Protein AF-A0A7S3MR88-F1 (afdb_monomer)

Secondary structure (DSSP, 8-state):
-HHHHHHHH-S------SS-TBSPPPSSHHHHHHHHTTTS----------SS-SPPPEEEEEEEE--TTTT-PPPEEEEEEEE--SS-HHHHHHHHHHTT-TTTEEEEE----TTS-S-S---STT-STTSB--SS----------

Organism: NCBI:txid182087

pLDDT: mean 85.36, std 13.25, range [40.84, 98.0]

Foldseek 3Di:
DVVVVCVVVVDDDDDDQLADFLAQGDQFLVRNCVRPVPPDDDDTDGPGGHPFSWDDWDWDKDFDDDDCPPPVDDTAIEIEGPDDTDQDPVNVVVVCVVVVCPVRYDYDYDDDDPPDDPDDDDPDQPNDPRRHDDPDDDDDDDDDDD

Nearest PDB structures (foldseek):
  8axn-assembly1_a  TM=2.646E-01  e=1.209E-01  Shigella flexneri
  6m6u-assembly1_A  TM=3.976E-01  e=5.308E+00  Shewanella oneidensis MR-1
  9bfe-assembly1_B  TM=2.539E-01  e=2.096E+00  Brevibacillus parabrevis

Structure (mmCIF, N/CA/C/O backbone):
data_AF-A0A7S3MR88-F1
#
_entry.id   AF-A0A7S3MR88-F1
#
loop_
_atom_site.group_PDB
_atom_site.id
_atom_site.type_symbol
_atom_site.label_atom_id
_atom_site.label_alt_id
_atom_site.label_comp_id
_atom_site.label_asym_id
_atom_site.label_entity_id
_atom_site.label_seq_id
_atom_site.pdbx_PDB_ins_code
_atom_site.Cartn_x
_atom_site.Cartn_y
_atom_site.Cartn_z
_atom_site.occupancy
_atom_site.B_iso_or_equiv
_atom_site.auth_seq_id
_atom_site.auth_comp_id
_atom_site.auth_asym_id
_atom_site.auth_atom_id
_atom_site.pdbx_PDB_model_num
ATOM 1 N N . MET A 1 1 ? -7.498 -0.422 -16.058 1.00 90.56 1 MET A N 1
ATOM 2 C CA . MET A 1 1 ? -6.335 -1.309 -16.282 1.00 90.56 1 MET A CA 1
ATOM 3 C C . MET A 1 1 ? -6.103 -2.305 -15.148 1.00 90.56 1 MET A C 1
ATOM 5 O O . MET A 1 1 ? -6.379 -3.473 -15.360 1.00 90.56 1 MET A O 1
ATOM 9 N N . ALA A 1 2 ? -5.628 -1.910 -13.956 1.00 93.12 2 ALA A N 1
ATOM 10 C CA . ALA A 1 2 ? -5.295 -2.885 -12.897 1.00 93.12 2 ALA A CA 1
ATOM 11 C C . ALA A 1 2 ? -6.489 -3.771 -12.476 1.00 93.12 2 ALA A C 1
ATOM 13 O O . ALA A 1 2 ? -6.349 -4.982 -12.337 1.00 93.12 2 ALA A O 1
ATOM 14 N N . LEU A 1 3 ? -7.684 -3.182 -12.344 1.00 95.38 3 LEU A N 1
ATOM 15 C CA . LEU A 1 3 ? -8.912 -3.936 -12.062 1.00 95.38 3 LEU A CA 1
ATOM 16 C C . LEU A 1 3 ? -9.284 -4.899 -13.196 1.00 95.38 3 LEU A C 1
ATOM 18 O O . LEU A 1 3 ? -9.741 -6.004 -12.923 1.00 95.38 3 LEU A O 1
ATOM 22 N N . ASP A 1 4 ? -9.077 -4.500 -14.450 1.00 95.88 4 ASP A N 1
ATOM 23 C CA . ASP A 1 4 ? -9.396 -5.330 -15.616 1.00 95.88 4 ASP A CA 1
ATOM 24 C C . ASP A 1 4 ? -8.458 -6.535 -15.696 1.00 95.88 4 ASP A C 1
ATOM 26 O O . ASP A 1 4 ? -8.912 -7.646 -15.963 1.00 95.88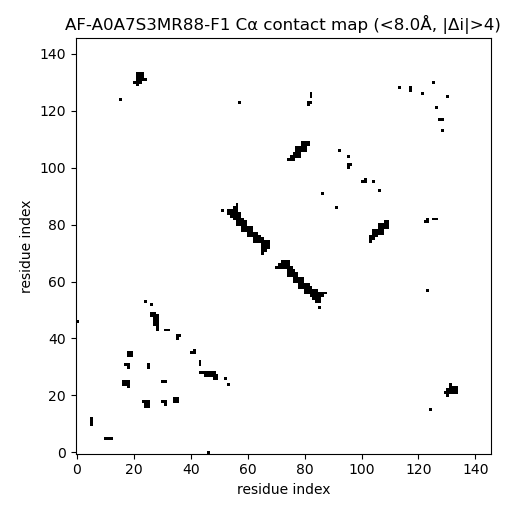 4 ASP A O 1
ATOM 30 N N . LEU A 1 5 ? -7.174 -6.341 -15.371 1.00 94.94 5 LEU A N 1
ATOM 31 C CA . LEU A 1 5 ? -6.203 -7.426 -15.236 1.00 94.94 5 LEU A CA 1
ATOM 32 C C . LEU A 1 5 ? -6.643 -8.428 -14.162 1.00 94.94 5 LEU A C 1
ATOM 34 O O . LEU A 1 5 ? -6.701 -9.620 -14.444 1.00 94.94 5 LEU A O 1
ATOM 38 N N . LEU A 1 6 ? -7.000 -7.958 -12.961 1.00 96.44 6 LEU A N 1
ATOM 39 C CA . LEU A 1 6 ? -7.455 -8.828 -11.867 1.00 96.44 6 LEU A CA 1
ATOM 40 C C . LEU A 1 6 ? -8.722 -9.609 -12.241 1.00 96.44 6 LEU A C 1
ATOM 42 O O . LEU A 1 6 ? -8.806 -10.811 -11.997 1.00 96.44 6 LEU A O 1
ATOM 46 N N . ARG A 1 7 ? -9.698 -8.940 -12.871 1.00 97.62 7 ARG A N 1
ATOM 47 C CA . ARG A 1 7 ? -10.938 -9.578 -13.341 1.00 97.62 7 ARG A CA 1
ATOM 48 C C . ARG A 1 7 ? -10.667 -10.631 -14.413 1.00 97.62 7 ARG A C 1
ATOM 50 O O . ARG A 1 7 ? -11.277 -11.691 -14.373 1.00 97.62 7 ARG A O 1
ATOM 57 N N . THR A 1 8 ? -9.759 -10.342 -15.343 1.00 97.25 8 THR A N 1
ATOM 58 C CA . THR A 1 8 ? -9.399 -11.248 -16.443 1.00 97.25 8 THR A CA 1
ATOM 59 C C . THR A 1 8 ? -8.596 -12.446 -15.945 1.00 97.25 8 THR A C 1
ATOM 61 O O . THR A 1 8 ? -8.841 -13.567 -16.377 1.00 97.25 8 THR A O 1
ATOM 64 N N . ALA A 1 9 ? -7.659 -12.228 -15.018 1.00 96.62 9 ALA A N 1
ATOM 65 C CA . ALA A 1 9 ? -6.838 -13.288 -14.443 1.00 96.62 9 ALA A CA 1
ATOM 66 C C . ALA A 1 9 ? -7.662 -14.275 -13.601 1.00 96.62 9 ALA A C 1
ATOM 68 O O . ALA A 1 9 ? -7.302 -15.445 -13.505 1.00 96.62 9 ALA A O 1
ATOM 69 N N . GLY A 1 10 ? -8.752 -13.813 -12.973 1.00 98.00 10 GLY A N 1
ATOM 70 C CA . GLY A 1 10 ? -9.642 -14.660 -12.172 1.00 98.00 10 GLY A CA 1
ATOM 71 C C . GLY A 1 10 ? -9.005 -15.207 -10.887 1.00 98.00 10 GLY A C 1
ATOM 72 O O . GLY A 1 10 ? -9.587 -16.071 -10.236 1.00 98.00 10 GLY A O 1
ATOM 73 N N . VAL A 1 11 ? -7.823 -14.709 -10.512 1.00 97.81 11 VAL A N 1
ATOM 74 C CA . VAL A 1 11 ? -7.062 -15.118 -9.326 1.00 97.81 11 VAL A CA 1
ATOM 75 C C . VAL A 1 11 ? -6.477 -13.893 -8.613 1.00 97.81 11 VAL A C 1
ATOM 77 O O . VAL A 1 11 ? -6.226 -12.870 -9.257 1.00 97.81 11 VAL A O 1
ATOM 80 N N . PRO A 1 12 ? -6.230 -13.967 -7.291 1.00 96.62 12 PRO A N 1
ATOM 81 C CA . PRO A 1 12 ? -5.460 -12.946 -6.587 1.00 96.62 12 PRO A CA 1
ATOM 82 C C . PRO A 1 12 ? -4.048 -12.814 -7.175 1.00 96.62 12 PRO A C 1
ATOM 84 O O . PRO A 1 12 ? -3.401 -13.816 -7.473 1.00 96.62 12 PRO A O 1
ATOM 87 N N . ILE A 1 13 ? -3.553 -11.580 -7.297 1.00 95.62 13 ILE A N 1
ATOM 88 C CA . ILE A 1 13 ? -2.198 -11.285 -7.783 1.00 95.62 13 ILE A CA 1
ATOM 89 C C . ILE A 1 13 ? -1.382 -10.671 -6.644 1.00 95.62 13 ILE A C 1
ATOM 91 O O . ILE A 1 13 ? -1.730 -9.611 -6.123 1.00 95.62 13 ILE A O 1
ATOM 95 N N . ALA A 1 14 ? -0.276 -11.320 -6.279 1.00 94.38 14 ALA A N 1
ATOM 96 C CA . ALA A 1 14 ? 0.734 -10.729 -5.408 1.00 94.38 14 ALA A CA 1
ATOM 97 C C . ALA A 1 14 ? 1.623 -9.784 -6.231 1.00 94.38 14 ALA A C 1
ATOM 99 O O . ALA A 1 14 ? 2.304 -10.223 -7.155 1.00 94.38 14 ALA A O 1
ATOM 100 N N . ALA A 1 15 ? 1.606 -8.491 -5.905 1.00 93.19 15 ALA A N 1
ATOM 101 C CA . ALA A 1 15 ? 2.320 -7.462 -6.657 1.00 93.19 15 ALA A CA 1
ATOM 102 C C . ALA A 1 15 ? 3.017 -6.469 -5.705 1.00 93.19 15 ALA A C 1
ATOM 104 O O . ALA A 1 15 ? 2.387 -5.499 -5.271 1.00 93.19 15 ALA A O 1
ATOM 105 N N . PRO A 1 16 ? 4.296 -6.694 -5.339 1.00 91.81 16 PRO A N 1
ATOM 106 C CA . PRO A 1 16 ? 5.120 -5.642 -4.747 1.00 91.81 16 PRO A CA 1
ATOM 107 C C . PRO A 1 16 ? 5.412 -4.543 -5.785 1.00 91.81 16 PRO A C 1
ATOM 109 O O . PRO A 1 16 ? 5.016 -4.643 -6.948 1.00 91.81 16 PRO A O 1
ATOM 112 N N . SER A 1 17 ? 6.108 -3.480 -5.377 1.00 92.56 17 SER A N 1
ATOM 113 C CA . SER A 1 17 ? 6.578 -2.468 -6.325 1.00 92.56 17 SER A CA 1
ATOM 114 C C . SER A 1 17 ? 7.500 -3.116 -7.370 1.00 92.56 17 SER A C 1
ATOM 116 O O . SER A 1 17 ? 8.363 -3.928 -7.037 1.00 92.56 17 SER A O 1
ATOM 118 N N . ALA A 1 18 ? 7.280 -2.801 -8.649 1.00 93.62 18 ALA A N 1
ATOM 119 C CA . ALA A 1 18 ? 7.983 -3.426 -9.771 1.00 93.62 18 ALA A CA 1
ATOM 120 C C . ALA A 1 18 ? 9.364 -2.786 -10.006 1.00 93.62 18 ALA A C 1
ATOM 122 O O . ALA A 1 18 ? 9.636 -2.228 -11.068 1.00 93.62 18 ALA A O 1
ATOM 123 N N . ASN A 1 19 ? 10.226 -2.856 -8.996 1.00 91.50 19 ASN A N 1
ATOM 124 C CA . ASN A 1 19 ? 11.612 -2.403 -9.035 1.00 91.50 19 ASN A CA 1
ATOM 125 C C . ASN A 1 19 ? 12.541 -3.463 -8.447 1.00 91.50 19 ASN A C 1
ATOM 127 O O . ASN A 1 19 ? 12.122 -4.344 -7.691 1.00 91.50 19 ASN A O 1
ATOM 131 N N . LYS A 1 20 ? 13.830 -3.345 -8.754 1.00 90.00 20 LYS A N 1
ATOM 132 C CA . LYS A 1 20 ? 14.864 -4.101 -8.048 1.00 90.00 20 LYS A CA 1
ATOM 133 C C . LYS A 1 20 ? 14.935 -3.666 -6.590 1.00 90.00 20 LYS A C 1
ATOM 135 O O . LYS A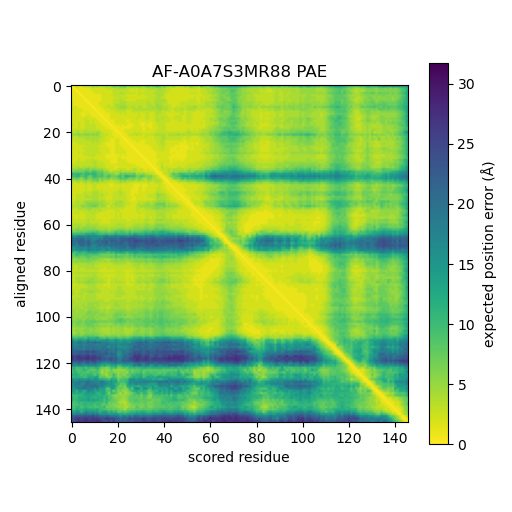 1 20 ? 14.686 -2.509 -6.250 1.00 90.00 20 LYS A O 1
ATOM 140 N N . PHE A 1 21 ? 15.282 -4.603 -5.714 1.00 86.19 21 PHE A N 1
ATOM 141 C CA . PHE A 1 21 ? 15.392 -4.320 -4.286 1.00 86.19 21 PHE A CA 1
ATOM 142 C C . PHE A 1 21 ? 16.351 -3.144 -4.027 1.00 86.19 21 PHE A C 1
ATOM 144 O O . PHE A 1 21 ? 17.460 -3.120 -4.554 1.00 86.19 21 PHE A O 1
ATOM 151 N N . GLY A 1 22 ? 15.909 -2.166 -3.230 1.00 82.06 22 GLY A N 1
ATOM 152 C CA . GLY A 1 22 ? 16.658 -0.945 -2.905 1.00 82.06 22 GLY A CA 1
ATOM 153 C C . GLY A 1 22 ? 16.458 0.222 -3.881 1.00 82.06 22 GLY A C 1
ATOM 154 O O . GLY A 1 22 ? 16.625 1.374 -3.476 1.00 82.06 22 GLY A O 1
ATOM 155 N N . HIS A 1 23 ? 16.036 -0.048 -5.122 1.00 88.75 23 HIS A N 1
ATOM 156 C CA . HIS A 1 23 ? 15.721 0.997 -6.096 1.00 88.75 23 HIS A CA 1
ATOM 157 C C . HIS A 1 23 ? 14.451 1.764 -5.703 1.00 88.75 23 HIS A C 1
ATOM 159 O O . HIS A 1 23 ? 13.626 1.296 -4.919 1.00 88.75 23 HIS A O 1
ATOM 165 N N . VAL A 1 24 ? 14.282 2.955 -6.276 1.00 88.88 24 VAL A N 1
ATOM 166 C CA . VAL A 1 24 ? 13.061 3.755 -6.124 1.00 88.88 24 VAL A CA 1
ATOM 167 C C . VAL A 1 24 ? 11.900 3.065 -6.848 1.00 88.88 24 VAL A C 1
ATOM 169 O O . VAL A 1 24 ? 12.069 2.571 -7.962 1.00 88.88 24 VAL A O 1
ATOM 172 N N . SER A 1 25 ? 10.713 3.057 -6.235 1.00 92.00 25 SER A N 1
ATOM 173 C CA . SER A 1 25 ? 9.504 2.491 -6.842 1.00 92.00 25 SER A CA 1
ATOM 174 C C . SER A 1 25 ? 9.191 3.094 -8.219 1.00 92.00 25 SER A C 1
ATOM 176 O O . SER A 1 25 ? 9.317 4.308 -8.418 1.00 92.00 25 SER A O 1
ATOM 178 N N . PRO A 1 26 ? 8.733 2.277 -9.182 1.00 94.56 26 PRO A N 1
ATOM 179 C CA . PRO A 1 26 ? 8.426 2.744 -10.522 1.00 94.56 26 PRO A CA 1
ATOM 180 C C . PRO A 1 26 ? 7.080 3.476 -10.541 1.00 94.56 26 PRO A C 1
ATOM 182 O O . PRO A 1 26 ? 6.112 3.060 -9.908 1.00 94.56 26 PRO A O 1
ATOM 185 N N . THR A 1 27 ? 6.993 4.536 -11.338 1.00 96.00 27 THR A N 1
ATOM 186 C CA . THR A 1 27 ? 5.747 5.283 -11.575 1.00 96.00 27 THR A CA 1
ATOM 187 C C . THR A 1 27 ? 5.390 5.362 -13.058 1.00 96.00 27 THR A C 1
ATOM 189 O O . THR A 1 27 ? 4.364 5.933 -13.413 1.00 96.00 27 THR A O 1
ATOM 192 N N . LYS A 1 28 ? 6.230 4.778 -13.923 1.00 96.25 28 LYS A N 1
ATOM 193 C CA . LYS A 1 28 ? 6.058 4.668 -15.376 1.00 96.25 28 LYS A CA 1
ATOM 194 C C . LYS A 1 28 ? 6.561 3.303 -15.838 1.00 96.25 28 LYS A C 1
ATOM 196 O O . LYS A 1 28 ? 7.486 2.758 -15.229 1.00 96.25 28 LYS A O 1
ATOM 201 N N . ALA A 1 29 ? 6.031 2.796 -16.949 1.00 96.00 29 ALA A N 1
ATOM 202 C CA . ALA A 1 29 ? 6.499 1.550 -17.566 1.00 96.00 29 ALA A CA 1
ATOM 203 C C . ALA A 1 29 ? 8.005 1.583 -17.889 1.00 96.00 29 ALA A C 1
ATOM 205 O O . ALA A 1 29 ? 8.714 0.598 -17.691 1.00 96.00 29 ALA A O 1
ATOM 206 N N . GLU A 1 30 ? 8.518 2.748 -18.292 1.00 95.88 30 GLU A N 1
ATOM 207 C CA . GLU A 1 30 ? 9.942 2.964 -18.561 1.00 95.88 30 GLU A CA 1
ATOM 208 C C . GLU A 1 30 ? 10.833 2.675 -17.339 1.00 95.88 30 GLU A C 1
ATOM 210 O O . GLU A 1 30 ? 11.933 2.147 -17.497 1.00 95.88 30 GLU A O 1
ATOM 215 N N . HIS A 1 31 ? 10.374 2.983 -16.119 1.00 95.44 31 HIS A N 1
ATOM 216 C CA . HIS A 1 31 ? 11.144 2.712 -14.898 1.00 95.44 31 HIS A CA 1
ATOM 217 C C . HIS A 1 31 ? 11.282 1.199 -14.676 1.00 95.44 31 HIS A C 1
ATOM 219 O O . HIS A 1 31 ? 12.378 0.716 -14.407 1.00 95.44 31 HIS A O 1
ATOM 225 N N . VAL A 1 32 ? 10.192 0.449 -14.879 1.00 95.38 32 VAL A N 1
ATOM 226 C CA . VAL A 1 32 ? 10.182 -1.021 -14.791 1.00 95.38 32 VAL A CA 1
ATOM 227 C C . VAL A 1 32 ? 11.107 -1.626 -15.848 1.00 95.38 32 VAL A C 1
ATOM 229 O O . VAL A 1 32 ? 11.926 -2.491 -15.544 1.00 95.38 32 VAL A O 1
ATOM 232 N N . TYR A 1 33 ? 11.023 -1.140 -17.090 1.00 94.62 33 TYR A N 1
ATOM 233 C CA . TYR A 1 33 ? 11.879 -1.612 -18.176 1.00 94.62 33 TYR A CA 1
ATOM 234 C C . TYR A 1 33 ? 13.360 -1.386 -17.857 1.00 94.62 33 TYR A C 1
ATOM 236 O O . TYR A 1 33 ? 14.164 -2.312 -17.955 1.00 94.62 33 TYR A O 1
ATOM 244 N N . LYS A 1 34 ? 13.729 -0.178 -17.412 1.00 93.44 34 LYS A N 1
ATOM 245 C CA . LYS A 1 34 ? 15.106 0.157 -17.021 1.00 93.44 34 LYS A CA 1
ATOM 246 C C . LYS A 1 34 ? 15.652 -0.790 -15.955 1.00 93.44 34 LYS A C 1
ATOM 248 O O . LYS A 1 34 ? 16.798 -1.217 -16.087 1.00 93.44 34 LYS A O 1
ATOM 253 N N . ASP A 1 35 ? 14.829 -1.161 -14.979 1.00 92.25 35 ASP A N 1
ATOM 254 C CA . ASP A 1 35 ? 15.228 -2.076 -13.915 1.00 92.25 35 ASP A CA 1
ATOM 255 C C . ASP A 1 35 ? 15.422 -3.516 -14.407 1.00 92.25 35 ASP A C 1
ATOM 257 O O . ASP A 1 35 ? 16.427 -4.131 -14.051 1.00 92.25 35 ASP A O 1
ATOM 261 N N . PHE A 1 36 ? 14.529 -4.059 -15.242 1.00 93.44 36 PHE A N 1
ATOM 262 C CA . PHE A 1 36 ? 14.506 -5.506 -15.511 1.00 93.44 36 PHE A CA 1
ATOM 263 C C . PHE A 1 36 ? 14.980 -5.971 -16.892 1.00 93.44 36 PHE A C 1
ATOM 265 O O . PHE A 1 36 ? 15.348 -7.137 -17.011 1.00 93.44 36 PHE A O 1
ATOM 272 N N . HIS A 1 37 ? 15.030 -5.107 -17.915 1.00 90.19 37 HIS A N 1
ATOM 273 C CA . HIS A 1 37 ? 15.244 -5.521 -19.318 1.00 90.19 37 HIS A CA 1
ATOM 274 C C . HIS A 1 37 ? 16.513 -6.345 -19.597 1.00 90.19 37 HIS A C 1
ATOM 276 O O . HIS A 1 37 ? 16.610 -6.963 -20.652 1.00 90.19 37 HIS A O 1
ATOM 282 N N . LYS A 1 38 ? 17.512 -6.317 -18.706 1.00 88.38 38 LYS A N 1
ATOM 283 C CA . LYS A 1 38 ? 18.767 -7.072 -18.864 1.00 88.38 38 LYS A CA 1
ATOM 284 C C . LYS A 1 38 ? 18.778 -8.422 -18.156 1.00 88.38 38 LYS A C 1
ATOM 286 O O . LYS A 1 38 ? 19.595 -9.264 -18.513 1.00 88.38 38 LYS A O 1
ATOM 291 N N . ASP A 1 39 ? 17.919 -8.610 -17.159 1.00 83.88 39 ASP A N 1
ATOM 292 C CA . ASP A 1 39 ? 18.042 -9.724 -16.213 1.00 83.88 39 ASP A CA 1
ATOM 293 C C . ASP A 1 39 ? 16.955 -10.781 -16.406 1.00 83.88 39 ASP A C 1
ATOM 295 O O . ASP A 1 39 ? 17.119 -11.921 -15.975 1.00 83.88 39 ASP A O 1
ATOM 299 N N . THR A 1 40 ? 15.824 -10.408 -17.007 1.00 81.12 40 THR A N 1
ATOM 300 C CA . THR A 1 40 ? 14.679 -11.303 -17.176 1.00 81.12 40 THR A CA 1
ATOM 301 C C . THR A 1 40 ? 13.741 -10.814 -18.278 1.00 81.12 40 THR A C 1
ATOM 303 O O . THR A 1 40 ? 13.593 -9.610 -18.507 1.00 81.12 40 THR A O 1
ATOM 306 N N . ASP A 1 41 ? 13.081 -11.765 -18.936 1.00 83.94 41 ASP A N 1
ATOM 307 C CA . ASP A 1 41 ? 12.021 -11.503 -19.902 1.00 83.94 41 ASP A CA 1
ATOM 308 C C . ASP A 1 41 ? 10.731 -11.137 -19.153 1.00 83.94 41 ASP A C 1
ATOM 310 O O . ASP A 1 41 ? 9.899 -11.988 -18.827 1.00 83.94 41 ASP A O 1
ATOM 314 N N . VAL A 1 42 ? 10.572 -9.849 -18.836 1.00 87.19 42 VAL A N 1
ATOM 315 C CA . VAL A 1 42 ? 9.375 -9.335 -18.152 1.00 87.19 42 VAL A CA 1
ATOM 316 C C . VAL A 1 42 ? 8.379 -8.788 -19.162 1.00 87.19 42 VAL A C 1
ATOM 318 O O . VAL A 1 42 ? 8.705 -7.925 -19.976 1.00 87.19 42 VAL A O 1
ATOM 321 N N . LEU A 1 43 ? 7.128 -9.232 -19.059 1.00 92.12 43 LEU A N 1
ATOM 322 C CA . LEU A 1 43 ? 6.017 -8.586 -19.748 1.00 92.12 43 LEU A CA 1
ATOM 323 C C . LEU A 1 43 ? 5.607 -7.327 -18.983 1.00 92.12 43 LEU A C 1
ATOM 325 O O . LEU A 1 43 ? 5.260 -7.389 -17.803 1.00 92.12 43 LEU A O 1
ATOM 329 N N . ILE A 1 44 ? 5.625 -6.187 -19.671 1.00 94.12 44 ILE A N 1
ATOM 330 C CA . ILE A 1 44 ? 5.261 -4.887 -19.105 1.00 94.12 44 ILE A CA 1
ATOM 331 C C . ILE A 1 44 ? 3.981 -4.412 -19.781 1.00 94.12 44 ILE A C 1
ATOM 333 O O . ILE A 1 44 ? 3.927 -4.259 -21.000 1.00 94.12 44 ILE A O 1
ATOM 337 N N . ILE A 1 45 ? 2.950 -4.161 -18.977 1.00 94.38 45 ILE A N 1
ATOM 338 C CA . ILE A 1 45 ? 1.728 -3.507 -19.440 1.00 94.38 45 ILE A CA 1
ATOM 339 C C . ILE A 1 45 ? 1.919 -2.003 -19.251 1.00 94.38 45 ILE A C 1
ATOM 341 O O . ILE A 1 45 ? 1.965 -1.524 -18.116 1.00 94.38 45 ILE A O 1
ATOM 345 N N . ASP A 1 46 ? 2.033 -1.261 -20.351 1.00 95.56 46 ASP A N 1
ATOM 346 C CA . ASP A 1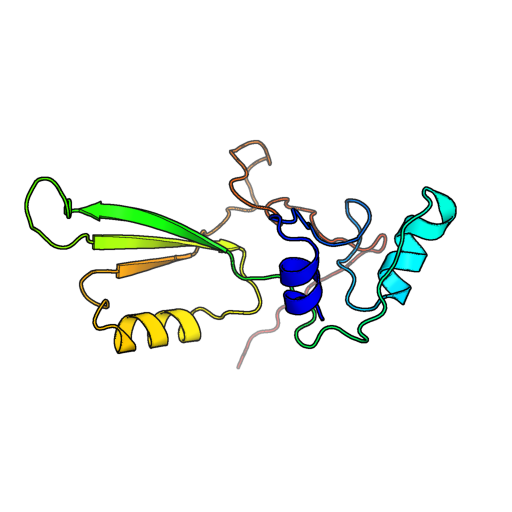 46 ? 2.117 0.196 -20.297 1.00 95.56 46 ASP A CA 1
ATOM 347 C C . ASP A 1 46 ? 0.724 0.813 -20.110 1.00 95.56 46 ASP A C 1
ATOM 349 O O . ASP A 1 46 ? -0.106 0.825 -21.019 1.00 95.56 46 ASP A O 1
ATOM 353 N N . GLY A 1 47 ? 0.468 1.291 -18.892 1.00 93.75 47 GLY A N 1
ATOM 354 C CA . GLY A 1 47 ? -0.755 1.996 -18.515 1.00 93.75 47 GLY A CA 1
ATOM 355 C C . GLY A 1 47 ? -0.587 3.506 -18.368 1.00 93.75 47 GLY A C 1
ATOM 356 O O . GLY A 1 47 ? -1.482 4.142 -17.811 1.00 93.75 47 GLY A O 1
ATOM 357 N N . GLY A 1 48 ? 0.546 4.068 -18.802 1.00 94.62 48 GLY A N 1
ATOM 358 C CA . GLY A 1 48 ? 0.914 5.458 -18.545 1.00 94.62 48 GLY A CA 1
ATOM 359 C C . GLY A 1 48 ? 1.478 5.696 -17.139 1.00 94.62 48 GLY A C 1
ATOM 360 O O . GLY A 1 48 ? 1.937 4.779 -16.455 1.00 94.62 48 GLY A O 1
ATOM 361 N N . GLU A 1 49 ? 1.482 6.962 -16.718 1.00 95.50 49 GLU A N 1
ATOM 362 C CA . GLU A 1 49 ? 2.044 7.380 -15.429 1.00 95.50 49 GLU A CA 1
ATOM 363 C C . GLU A 1 49 ? 1.086 7.106 -14.259 1.00 95.50 49 GLU A C 1
ATOM 365 O O . GLU A 1 49 ? -0.128 7.299 -14.360 1.00 95.50 49 GLU A O 1
ATOM 370 N N . CYS A 1 50 ? 1.629 6.695 -13.110 1.00 93.81 50 CYS A N 1
ATOM 371 C CA . CYS A 1 50 ? 0.854 6.561 -11.880 1.00 93.81 50 CYS A CA 1
ATOM 372 C C . CYS A 1 50 ? 0.327 7.926 -11.411 1.00 93.81 50 CYS A C 1
ATOM 374 O O . CYS A 1 50 ? 1.091 8.876 -11.272 1.00 93.81 50 CYS A O 1
ATOM 376 N N . SER A 1 51 ? -0.956 8.000 -11.049 1.00 91.56 51 SER A N 1
ATOM 377 C CA . SER A 1 51 ? -1.598 9.255 -10.628 1.00 91.56 51 SER A CA 1
ATOM 378 C C . SER A 1 51 ? -1.148 9.788 -9.261 1.00 91.56 51 SER A C 1
ATOM 380 O O . SER A 1 51 ? -1.217 10.991 -9.034 1.00 91.56 51 SER A O 1
ATOM 382 N N . PHE A 1 52 ? -0.709 8.916 -8.345 1.00 89.06 52 PHE A N 1
ATOM 383 C CA . PHE A 1 52 ? -0.261 9.301 -6.995 1.00 89.06 52 PHE A CA 1
ATOM 384 C C . PHE A 1 52 ? 1.262 9.306 -6.830 1.00 89.06 52 PHE A C 1
ATOM 386 O O . PHE A 1 52 ? 1.795 10.119 -6.083 1.00 89.06 52 PHE A O 1
ATOM 393 N N . GLY A 1 53 ? 1.964 8.376 -7.483 1.00 90.19 53 GLY A N 1
ATOM 394 C CA . GLY A 1 53 ? 3.426 8.274 -7.428 1.00 90.19 53 GLY A CA 1
ATOM 395 C C . GLY A 1 53 ? 4.032 7.766 -6.109 1.00 90.19 53 GLY A C 1
ATOM 396 O O . GLY A 1 53 ? 5.252 7.720 -6.003 1.00 90.19 53 GLY A O 1
ATOM 397 N N . ILE A 1 54 ? 3.211 7.370 -5.130 1.00 91.38 54 ILE A N 1
ATOM 398 C CA . ILE A 1 54 ? 3.631 6.743 -3.864 1.00 91.38 54 ILE A CA 1
ATOM 399 C C . ILE A 1 54 ? 2.799 5.488 -3.581 1.00 91.38 54 ILE A C 1
ATOM 401 O O . ILE A 1 54 ? 1.718 5.304 -4.146 1.00 91.38 54 ILE A O 1
ATOM 405 N N . GLU A 1 55 ? 3.281 4.628 -2.688 1.00 91.81 55 GLU A N 1
ATOM 406 C CA . GLU A 1 55 ? 2.612 3.382 -2.326 1.00 91.81 55 GLU A CA 1
ATOM 407 C C . GLU A 1 55 ? 1.319 3.601 -1.517 1.00 91.81 55 GLU A C 1
ATOM 409 O O . GLU A 1 55 ? 0.988 4.693 -1.048 1.00 91.81 55 GLU A O 1
ATOM 414 N N . SER A 1 56 ? 0.568 2.516 -1.314 1.00 93.81 56 SER A N 1
ATOM 415 C CA . SER A 1 56 ? -0.634 2.511 -0.481 1.00 93.81 56 SER A CA 1
ATOM 416 C C . SER A 1 56 ? -0.327 2.664 1.013 1.00 93.81 56 SER A C 1
ATOM 418 O O . SER A 1 56 ? 0.684 2.168 1.524 1.00 93.81 56 SER A O 1
ATOM 420 N N . THR A 1 57 ? -1.250 3.299 1.735 1.00 94.25 57 THR A N 1
ATOM 421 C CA . THR A 1 57 ? -1.281 3.273 3.204 1.00 94.25 57 THR A CA 1
ATOM 422 C C . THR A 1 57 ? -1.640 1.867 3.676 1.00 94.25 57 THR A C 1
ATOM 424 O O . THR A 1 57 ? -2.543 1.246 3.119 1.00 94.25 57 THR A O 1
ATOM 427 N N . VAL A 1 58 ? -0.948 1.367 4.701 1.00 94.25 58 VAL A N 1
ATOM 428 C CA . VAL A 1 58 ? -1.203 0.041 5.282 1.00 94.25 58 VAL A CA 1
ATOM 429 C C . VAL A 1 58 ? -1.636 0.204 6.734 1.00 94.25 58 VAL A C 1
ATOM 431 O O . VAL A 1 58 ? -0.922 0.813 7.538 1.00 94.25 58 VAL A O 1
ATOM 434 N N . LEU A 1 59 ? -2.806 -0.353 7.046 1.00 93.75 59 LEU A N 1
ATOM 435 C CA . LEU A 1 59 ? -3.390 -0.404 8.382 1.00 93.75 59 LEU A CA 1
ATOM 436 C C . LEU A 1 59 ? -3.376 -1.838 8.900 1.00 93.75 59 LEU A C 1
ATOM 438 O O . LEU A 1 59 ? -3.852 -2.744 8.219 1.00 93.75 59 LEU A O 1
ATOM 442 N N . LYS A 1 60 ? -2.892 -2.022 10.125 1.00 93.25 60 LYS A N 1
ATOM 443 C CA . LYS A 1 60 ? -3.167 -3.214 10.923 1.00 93.25 60 LYS A CA 1
ATOM 444 C C . LYS A 1 60 ? -4.433 -2.963 11.737 1.00 93.25 60 LYS A C 1
ATOM 446 O O . LYS A 1 60 ? -4.571 -1.898 12.338 1.00 93.25 60 LYS A O 1
ATOM 451 N N . ILE A 1 61 ? -5.349 -3.924 11.728 1.00 93.56 61 ILE A N 1
ATOM 452 C CA . ILE A 1 61 ? -6.630 -3.847 12.434 1.00 93.56 61 ILE A CA 1
ATOM 453 C C . ILE A 1 61 ? -6.604 -4.878 13.557 1.00 93.56 61 ILE A C 1
ATOM 455 O O . ILE A 1 61 ? -6.462 -6.069 13.295 1.00 93.56 61 ILE A O 1
ATOM 459 N N . GLU A 1 62 ? -6.741 -4.418 14.794 1.00 92.69 62 GLU A N 1
ATOM 460 C CA . GLU A 1 62 ? -6.770 -5.260 15.990 1.00 92.69 62 GLU A CA 1
ATOM 461 C C . GLU A 1 62 ? -8.118 -5.084 16.696 1.00 92.69 62 GLU A C 1
ATOM 463 O O . GLU A 1 62 ? -8.572 -3.958 16.895 1.00 92.69 62 GLU A O 1
ATOM 468 N N . VAL A 1 63 ? -8.772 -6.182 17.074 1.00 91.31 63 VAL A N 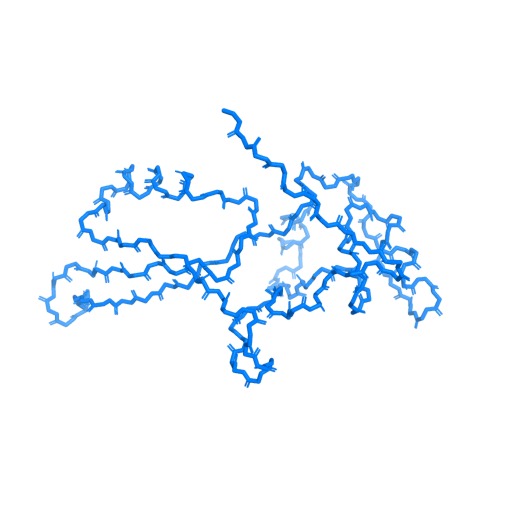1
ATOM 469 C CA . VAL A 1 63 ? -9.976 -6.131 17.917 1.00 91.31 63 VAL A CA 1
ATOM 470 C C . VAL A 1 63 ? -9.520 -6.028 19.368 1.00 91.31 63 VAL A C 1
ATOM 472 O O . VAL A 1 63 ? -8.786 -6.893 19.840 1.00 91.31 63 VAL A O 1
ATOM 475 N N . VAL A 1 64 ? -9.920 -4.963 20.064 1.00 89.94 64 VAL A N 1
ATOM 476 C CA . VAL A 1 64 ? -9.494 -4.702 21.452 1.00 89.94 64 VAL A CA 1
ATOM 477 C C . VAL A 1 64 ? -10.557 -5.059 22.486 1.00 89.94 64 VAL A C 1
ATOM 479 O O . VAL A 1 64 ? -10.225 -5.333 23.635 1.00 89.94 64 VAL A O 1
ATOM 482 N N . GLN A 1 65 ? -11.828 -5.060 22.088 1.00 84.38 65 GLN A N 1
ATOM 483 C CA . GLN A 1 65 ? -12.959 -5.407 22.943 1.00 84.38 65 GLN A CA 1
ATOM 484 C C . GLN A 1 65 ? -14.150 -5.819 22.077 1.00 84.38 65 GLN A C 1
ATOM 486 O O . GLN A 1 65 ? -14.252 -5.391 20.929 1.00 84.38 65 GLN A O 1
ATOM 491 N N . GLY A 1 66 ? -15.061 -6.600 22.655 1.00 73.81 66 GLY A N 1
ATOM 492 C CA . GLY A 1 66 ? -16.275 -7.064 21.999 1.00 73.81 66 GLY A CA 1
ATOM 493 C C . GLY A 1 66 ? -16.008 -8.277 21.116 1.00 73.81 66 GLY A C 1
ATOM 494 O O . GLY A 1 66 ? -14.969 -8.392 20.467 1.00 73.81 66 GLY A O 1
ATOM 495 N N . ASP A 1 67 ? -16.963 -9.197 21.107 1.00 71.62 67 ASP A N 1
ATOM 496 C CA . ASP A 1 67 ? -16.978 -10.336 20.204 1.00 71.62 67 ASP A CA 1
ATOM 497 C C . ASP A 1 67 ? -18.380 -10.417 19.602 1.00 71.62 67 ASP A C 1
ATOM 499 O O . ASP A 1 67 ? -19.352 -10.772 20.279 1.00 71.62 67 ASP A O 1
ATOM 503 N N . ALA A 1 68 ? -18.465 -10.085 18.311 1.00 64.81 68 ALA A N 1
ATOM 504 C CA . ALA A 1 68 ? -19.707 -10.109 17.549 1.00 64.81 68 ALA A CA 1
ATOM 505 C C . ALA A 1 68 ? -20.359 -11.508 17.500 1.00 64.81 68 ALA A C 1
ATOM 507 O O . ALA A 1 68 ? -21.517 -11.614 17.101 1.00 64.81 68 ALA A O 1
ATOM 508 N N . GLY A 1 69 ? -19.638 -12.568 17.891 1.00 66.38 69 GLY A N 1
ATOM 509 C CA . GLY A 1 69 ? -20.142 -13.933 18.006 1.00 66.38 69 GLY A CA 1
ATOM 510 C C . GLY A 1 69 ? -20.499 -14.374 19.430 1.00 66.38 69 GLY A C 1
ATOM 511 O O . GLY A 1 69 ? -21.519 -15.037 19.604 1.00 66.38 69 GLY A O 1
ATOM 512 N N . ALA A 1 70 ? -19.695 -14.037 20.447 1.00 66.81 70 ALA A N 1
ATOM 513 C CA . ALA A 1 70 ? -19.835 -14.622 21.790 1.00 66.81 70 ALA A CA 1
ATOM 514 C C . ALA A 1 70 ? -20.640 -13.779 22.795 1.00 66.81 70 ALA A C 1
ATOM 516 O O . ALA A 1 70 ? -21.362 -14.347 23.614 1.00 66.81 70 ALA A O 1
ATOM 517 N N . THR A 1 71 ? -20.524 -12.446 22.766 1.00 72.31 71 THR A N 1
ATOM 518 C CA . THR A 1 71 ? -21.149 -11.564 23.778 1.00 72.31 71 THR A CA 1
ATOM 519 C C . THR A 1 71 ? -22.297 -10.723 23.228 1.00 72.31 71 THR A C 1
ATOM 521 O O . THR A 1 71 ? -23.075 -10.172 24.003 1.00 72.31 71 THR A O 1
ATOM 524 N N . GLY A 1 72 ? -22.420 -10.618 21.900 1.00 77.31 72 GLY A N 1
ATOM 525 C CA . GLY A 1 72 ? -23.392 -9.738 21.241 1.00 77.31 72 GLY A CA 1
ATOM 526 C C . GLY A 1 72 ? -23.040 -8.248 21.340 1.00 77.31 72 GLY A C 1
ATOM 527 O O . GLY A 1 72 ? -23.776 -7.408 20.823 1.00 77.31 72 GLY A O 1
ATOM 528 N N . GLU A 1 73 ? -21.913 -7.910 21.972 1.00 81.81 73 GLU A N 1
ATOM 529 C CA . GLU A 1 73 ? -21.396 -6.547 22.021 1.00 81.81 73 GLU A CA 1
ATOM 530 C C . GLU A 1 73 ? -20.668 -6.213 20.710 1.00 81.81 73 GLU A C 1
ATOM 532 O O . GLU A 1 73 ? -19.902 -7.036 20.194 1.00 81.81 73 GLU A O 1
ATOM 537 N N . PRO A 1 74 ? -20.872 -5.009 20.147 1.00 85.50 74 PRO A N 1
ATOM 538 C CA . PRO A 1 74 ? -20.179 -4.607 18.935 1.00 85.50 74 PRO A CA 1
ATOM 539 C C . PRO A 1 74 ? -18.664 -4.517 19.185 1.00 85.50 74 PRO A C 1
ATOM 541 O O . PRO A 1 74 ? -18.252 -3.977 20.212 1.00 85.50 74 PRO A O 1
ATOM 544 N N . PRO A 1 75 ? -17.823 -4.980 18.243 1.00 89.62 75 PRO A N 1
ATOM 545 C CA . PRO A 1 75 ? -16.380 -4.927 18.407 1.00 89.62 75 PRO A CA 1
ATOM 546 C C . PRO A 1 75 ? -15.863 -3.484 18.404 1.00 89.62 75 PRO A C 1
ATOM 548 O O . PRO A 1 75 ? -16.339 -2.631 17.644 1.00 89.62 75 PRO A O 1
ATOM 551 N N . CYS A 1 76 ? -14.847 -3.255 19.230 1.00 92.06 76 CYS A N 1
ATOM 552 C CA . CYS A 1 76 ? -14.005 -2.071 19.238 1.00 92.06 76 CYS A CA 1
ATOM 553 C C . CYS A 1 76 ? -12.653 -2.406 18.597 1.00 92.06 76 CYS A C 1
ATOM 555 O O . CYS A 1 76 ? -12.073 -3.466 18.847 1.00 92.06 76 CYS A O 1
ATOM 557 N N . PHE A 1 77 ? -12.133 -1.483 17.796 1.00 93.75 77 PHE A N 1
ATOM 558 C CA . PHE A 1 77 ? -10.951 -1.668 16.969 1.00 93.75 77 PHE A CA 1
ATOM 559 C C . PHE A 1 77 ? -9.833 -0.702 17.348 1.00 93.75 77 PHE A C 1
ATOM 561 O O . PHE A 1 77 ? -10.055 0.481 17.606 1.00 93.75 77 PHE A O 1
ATOM 568 N N . LYS A 1 78 ? -8.605 -1.201 17.272 1.00 94.62 78 LYS A N 1
ATOM 569 C CA . LYS A 1 78 ? -7.390 -0.403 17.200 1.00 94.62 78 LYS A CA 1
ATOM 570 C C . LYS A 1 78 ? -6.845 -0.481 15.777 1.00 94.62 78 LYS A C 1
ATOM 572 O O . LYS A 1 78 ? -6.568 -1.563 15.261 1.00 94.62 78 LYS A O 1
ATOM 577 N N . LEU A 1 79 ? -6.710 0.675 15.136 1.00 95.31 79 LEU A N 1
ATOM 578 C CA . LEU A 1 79 ? -6.212 0.824 13.772 1.00 95.31 79 LEU A CA 1
ATOM 579 C C . LEU A 1 79 ? -4.795 1.392 13.822 1.00 95.31 79 LEU A C 1
ATOM 581 O O . LEU A 1 79 ? -4.598 2.571 14.112 1.00 95.31 79 LEU A O 1
ATOM 585 N N . LEU A 1 80 ? -3.798 0.565 13.531 1.00 93.94 80 LEU A N 1
ATOM 586 C CA . LEU A 1 80 ? -2.398 0.973 13.543 1.00 93.94 80 LEU A CA 1
ATOM 587 C C . LEU A 1 80 ? -1.911 1.245 12.117 1.00 93.94 80 LEU A C 1
ATOM 589 O O . LEU A 1 80 ? -1.822 0.336 11.292 1.00 93.94 80 LEU A O 1
ATOM 593 N N . ILE A 1 81 ? -1.538 2.492 11.824 1.00 93.75 81 ILE A N 1
ATOM 594 C CA . ILE A 1 81 ? -0.867 2.850 10.570 1.00 93.75 81 ILE A CA 1
ATOM 595 C C . ILE A 1 81 ? 0.569 2.331 10.629 1.00 93.75 81 ILE A C 1
ATOM 597 O O . ILE A 1 81 ? 1.424 2.921 11.295 1.00 93.75 81 ILE A O 1
ATOM 601 N N . ILE A 1 82 ? 0.832 1.244 9.903 1.00 91.25 82 ILE A N 1
ATOM 602 C CA . ILE A 1 82 ? 2.145 0.584 9.842 1.00 91.25 82 ILE A CA 1
ATOM 603 C C . ILE A 1 82 ? 2.967 0.996 8.612 1.00 91.25 82 ILE A C 1
ATOM 605 O O . ILE A 1 82 ? 4.191 0.822 8.606 1.00 91.25 82 ILE A O 1
ATOM 609 N N . ARG A 1 83 ? 2.316 1.597 7.604 1.00 90.00 83 ARG A N 1
ATOM 610 C CA . ARG A 1 83 ? 2.957 2.303 6.485 1.00 90.00 83 ARG A CA 1
ATOM 611 C C . ARG A 1 83 ? 2.105 3.487 6.033 1.00 90.00 83 ARG A C 1
ATOM 613 O O . ARG A 1 83 ? 0.911 3.330 5.789 1.00 90.00 83 ARG A O 1
ATOM 620 N N . LYS A 1 84 ? 2.726 4.658 5.879 1.00 90.75 84 LYS A N 1
ATOM 621 C CA . LYS A 1 84 ? 2.099 5.830 5.250 1.00 90.75 84 LYS A CA 1
ATOM 622 C C . LYS A 1 84 ? 2.111 5.685 3.733 1.00 90.75 84 LYS A C 1
ATOM 624 O O . LYS A 1 84 ? 3.092 5.200 3.185 1.00 90.75 84 LYS A O 1
ATOM 629 N N . GLY A 1 85 ? 1.059 6.153 3.081 1.00 92.00 85 GLY A N 1
ATOM 630 C CA . GLY A 1 85 ? 0.947 6.152 1.630 1.00 92.00 85 GLY A CA 1
ATOM 631 C C . GLY A 1 85 ? -0.115 7.136 1.155 1.00 92.00 85 GLY A C 1
ATOM 632 O O . GLY A 1 85 ? -0.376 8.135 1.825 1.00 92.00 85 GLY A O 1
ATOM 633 N N . GLY A 1 86 ? -0.744 6.839 0.018 1.00 92.38 86 GLY A N 1
ATOM 634 C CA . GLY A 1 86 ? -1.713 7.731 -0.635 1.00 92.38 86 GLY A CA 1
ATOM 635 C C . GLY A 1 86 ? -2.979 8.080 0.165 1.00 92.38 86 GLY A C 1
ATOM 636 O O . GLY A 1 86 ? -3.656 9.041 -0.185 1.00 92.38 86 GLY A O 1
ATOM 637 N N . VAL A 1 87 ? -3.304 7.347 1.238 1.00 94.94 87 VAL A N 1
ATOM 638 C CA . VAL A 1 87 ? -4.443 7.659 2.123 1.00 94.94 87 VAL A CA 1
ATOM 639 C C . VAL A 1 87 ? -3.932 8.325 3.395 1.00 94.94 87 VAL A C 1
ATOM 641 O O . VAL A 1 87 ? -3.183 7.720 4.169 1.00 94.94 87 VAL A O 1
ATOM 644 N N . SER A 1 88 ? -4.343 9.570 3.617 1.00 93.62 88 SER A N 1
ATOM 645 C CA . SER A 1 88 ? -3.883 10.372 4.750 1.00 93.62 88 SER A CA 1
ATOM 646 C C . SER A 1 88 ? -4.620 10.035 6.053 1.00 93.62 88 SER A C 1
ATOM 648 O O . SER A 1 88 ? -5.726 9.494 6.038 1.00 93.62 88 SER A O 1
ATOM 650 N N . LEU A 1 89 ? -4.030 10.402 7.197 1.00 94.31 89 LEU A N 1
ATOM 651 C CA . LEU A 1 89 ? -4.696 10.289 8.501 1.00 94.31 89 LEU A CA 1
ATOM 652 C C . LEU A 1 89 ? -6.043 11.046 8.536 1.00 94.31 89 LEU A C 1
ATOM 654 O O . LEU A 1 89 ? -7.021 10.436 8.965 1.00 94.31 89 LEU A O 1
ATOM 658 N N . PRO A 1 90 ? -6.152 12.293 8.029 1.00 96.50 90 PRO A N 1
ATOM 659 C CA . PRO A 1 90 ? -7.444 12.966 7.901 1.00 96.50 90 PRO A CA 1
ATOM 660 C C . PRO A 1 90 ? -8.481 12.183 7.089 1.00 96.50 90 PRO A C 1
ATOM 662 O O . PRO A 1 90 ? -9.637 12.125 7.494 1.00 96.50 90 PRO A O 1
ATOM 665 N N . ASN A 1 91 ? -8.084 11.527 5.987 1.00 95.69 91 ASN A N 1
ATOM 666 C CA . ASN A 1 91 ? -9.022 10.704 5.211 1.00 95.69 91 ASN A CA 1
ATOM 667 C C . ASN A 1 91 ? -9.567 9.537 6.044 1.00 95.69 91 ASN A C 1
ATOM 669 O O . ASN A 1 91 ? -10.757 9.245 5.987 1.00 95.69 91 ASN A O 1
ATOM 673 N N . LEU A 1 92 ? -8.711 8.890 6.838 1.00 95.56 92 LEU A N 1
ATOM 674 C CA . LEU A 1 92 ? -9.130 7.800 7.721 1.00 95.56 92 LEU A CA 1
ATOM 675 C C . LEU A 1 92 ? -10.067 8.293 8.827 1.00 95.56 92 LEU A C 1
ATOM 677 O O . LEU A 1 92 ? -11.094 7.671 9.082 1.00 95.56 92 LEU A O 1
ATOM 681 N N . GLN A 1 93 ? -9.736 9.422 9.458 1.00 95.75 93 GLN A N 1
ATOM 682 C CA . GLN A 1 93 ? -10.565 10.030 10.501 1.00 95.75 93 GLN A CA 1
ATOM 683 C C . GLN A 1 93 ? -11.952 10.403 9.973 1.00 95.75 93 GLN A C 1
ATOM 685 O O . GLN A 1 93 ? -12.951 10.138 10.639 1.00 95.75 93 GLN A O 1
ATOM 690 N N . GLN A 1 94 ? -12.014 10.964 8.763 1.00 97.00 94 GLN A N 1
ATOM 691 C CA . GLN A 1 94 ? -13.270 11.308 8.108 1.00 97.00 94 GLN A CA 1
ATOM 692 C C . GLN A 1 94 ? -14.154 10.070 7.907 1.00 97.00 94 GLN A C 1
ATOM 694 O O . GLN A 1 94 ? -15.304 10.072 8.335 1.00 97.00 94 GLN A O 1
ATOM 699 N N . VAL A 1 95 ? -13.614 8.991 7.332 1.00 95.75 95 VAL A N 1
ATOM 700 C CA . VAL A 1 95 ? -14.384 7.760 7.080 1.00 95.75 95 VAL A CA 1
ATOM 701 C C . VAL A 1 95 ? -14.870 7.118 8.384 1.00 95.75 95 VAL A C 1
ATOM 703 O O . VAL A 1 95 ? -16.004 6.658 8.463 1.00 95.75 95 VAL A O 1
ATOM 706 N N . ILE A 1 96 ? -14.047 7.107 9.436 1.00 95.00 96 ILE A N 1
ATOM 707 C CA . ILE A 1 96 ? -14.451 6.584 10.752 1.00 95.00 96 ILE A CA 1
ATOM 708 C C . ILE A 1 96 ? -15.620 7.384 11.332 1.00 95.00 96 ILE A C 1
ATOM 710 O O . ILE A 1 96 ? -16.554 6.791 11.876 1.00 95.00 96 ILE A O 1
ATOM 714 N N . ALA A 1 97 ? -15.587 8.710 11.192 1.00 95.44 97 ALA A N 1
ATOM 715 C CA . ALA A 1 97 ? -16.677 9.570 11.630 1.00 95.44 97 ALA A CA 1
ATOM 716 C C . ALA A 1 97 ? -17.955 9.326 10.810 1.00 95.44 97 ALA A C 1
ATOM 718 O O . ALA A 1 97 ? -19.024 9.149 11.391 1.00 95.44 97 ALA A O 1
ATOM 719 N N . GLU A 1 98 ? -17.844 9.242 9.480 1.00 96.88 98 GLU A N 1
ATOM 720 C CA . GLU A 1 98 ? -18.968 8.975 8.568 1.00 96.88 98 GLU A CA 1
ATOM 721 C C . GLU A 1 98 ? -19.639 7.618 8.833 1.00 96.88 98 GLU A C 1
ATOM 723 O O . GLU A 1 98 ? -20.855 7.490 8.705 1.00 96.88 98 GLU A O 1
ATOM 728 N N . LEU A 1 99 ? -18.869 6.614 9.262 1.00 94.06 99 LEU A N 1
ATOM 729 C CA . LEU A 1 99 ? -19.378 5.290 9.631 1.00 94.06 99 LEU A CA 1
ATOM 730 C C . LEU A 1 99 ? -19.916 5.207 11.072 1.00 94.06 99 LEU A C 1
ATOM 732 O O . LEU A 1 99 ? -20.359 4.136 11.494 1.00 94.06 99 LEU A O 1
ATOM 736 N N . GLY A 1 100 ? -19.864 6.291 11.856 1.00 94.56 100 GLY A N 1
ATOM 737 C CA . GLY A 1 100 ? -20.279 6.280 13.263 1.00 94.56 100 GLY A CA 1
ATOM 738 C C . GLY A 1 100 ? -19.410 5.364 14.136 1.00 94.56 100 GLY A C 1
ATOM 739 O O . GLY A 1 100 ? -19.905 4.708 15.058 1.00 94.56 100 GLY A O 1
ATOM 740 N N . LEU A 1 101 ? -18.117 5.264 13.813 1.00 93.56 101 LEU A N 1
ATOM 741 C CA . LEU A 1 101 ? -17.150 4.400 14.493 1.00 93.56 101 LEU A CA 1
ATOM 742 C C . LEU A 1 101 ? -16.233 5.156 15.461 1.00 93.56 101 LEU A C 1
ATOM 744 O O . LEU A 1 101 ? -15.389 4.520 16.078 1.00 93.56 101 LEU A O 1
ATOM 748 N N . SER A 1 102 ? -16.395 6.469 15.646 1.00 93.50 102 SER A N 1
ATOM 749 C CA . SER A 1 102 ? -15.486 7.296 16.462 1.00 93.50 102 SER A CA 1
ATOM 750 C C . SER A 1 102 ? -15.286 6.792 17.898 1.00 93.50 102 SER A C 1
ATOM 752 O O . SER A 1 102 ? -14.171 6.823 18.401 1.00 93.50 102 SER A O 1
ATOM 754 N N . GLU A 1 103 ? -16.337 6.270 18.535 1.00 92.94 103 GLU A N 1
ATOM 755 C CA . GLU A 1 103 ? -16.272 5.711 19.901 1.00 92.94 103 GLU A CA 1
ATOM 756 C C . GLU A 1 103 ? -15.779 4.253 19.938 1.00 92.94 103 GLU A C 1
ATOM 758 O O . GLU A 1 103 ? -15.533 3.691 21.001 1.00 92.94 103 GLU A O 1
ATOM 763 N N . ARG A 1 104 ? -15.669 3.606 18.772 1.00 92.44 104 ARG A N 1
ATOM 764 C CA . ARG A 1 104 ? -15.351 2.177 18.624 1.00 92.44 104 ARG A CA 1
ATOM 765 C C . ARG A 1 104 ? -14.075 1.923 17.833 1.00 92.44 104 ARG A C 1
ATOM 767 O O . ARG A 1 104 ? -13.719 0.769 17.629 1.00 92.44 104 ARG A O 1
ATOM 774 N N . ALA A 1 105 ? -13.396 2.959 17.361 1.00 94.69 105 ALA A N 1
ATOM 775 C CA . ALA A 1 105 ? -12.171 2.840 16.592 1.00 94.69 105 ALA A CA 1
ATOM 776 C C . ALA A 1 105 ? -11.177 3.918 17.018 1.00 94.69 105 ALA A C 1
ATOM 778 O O . ALA A 1 105 ? -11.431 5.110 16.856 1.00 94.69 105 ALA A O 1
ATOM 779 N N . SER A 1 106 ? -10.016 3.498 17.512 1.00 94.56 106 SER A N 1
ATOM 780 C CA . SER A 1 106 ? -8.877 4.389 17.722 1.00 94.56 106 SER A CA 1
ATOM 781 C C . SER A 1 106 ? -7.886 4.250 16.568 1.00 94.56 106 SER A C 1
ATOM 783 O O . SER A 1 106 ? -7.664 3.152 16.056 1.00 94.56 106 SER A O 1
ATOM 785 N N . ILE A 1 107 ? -7.283 5.364 16.142 1.00 94.69 107 ILE A N 1
ATOM 786 C CA . ILE A 1 107 ? -6.187 5.348 15.168 1.00 94.69 107 ILE A CA 1
ATOM 787 C C . ILE A 1 107 ? -4.888 5.699 15.880 1.00 94.69 107 ILE A C 1
ATOM 789 O O . ILE A 1 107 ? -4.759 6.769 16.473 1.00 94.69 107 ILE A O 1
ATOM 793 N N . GLU A 1 108 ? -3.895 4.831 15.741 1.00 93.06 108 GLU A N 1
ATOM 794 C CA . GLU A 1 108 ? -2.523 5.087 16.152 1.00 93.06 108 GLU A CA 1
ATOM 795 C C . GLU A 1 108 ? -1.600 5.030 14.938 1.00 93.06 108 GLU A C 1
ATOM 797 O O . GLU A 1 108 ? -1.834 4.309 13.968 1.00 93.06 108 GLU A O 1
ATOM 802 N N . GLN A 1 109 ? -0.512 5.788 14.986 1.00 86.50 109 GLN A N 1
ATOM 803 C CA . GLN A 1 109 ? 0.523 5.717 13.966 1.00 86.50 109 GLN A CA 1
ATOM 804 C C . GLN A 1 109 ? 1.770 5.102 14.578 1.00 86.50 109 GLN A C 1
ATOM 806 O O . GLN A 1 109 ? 2.288 5.625 15.569 1.00 86.50 109 GLN A O 1
ATOM 811 N N . LEU A 1 110 ? 2.285 4.040 13.957 1.00 81.94 110 LEU A N 1
ATOM 812 C CA . LEU A 1 110 ? 3.524 3.425 14.405 1.00 81.94 110 LEU A CA 1
ATOM 813 C C . LEU A 1 110 ? 4.650 4.466 14.324 1.00 81.94 110 LEU A C 1
ATOM 815 O O . LEU A 1 110 ? 5.001 4.957 13.245 1.00 81.94 110 LEU A O 1
ATOM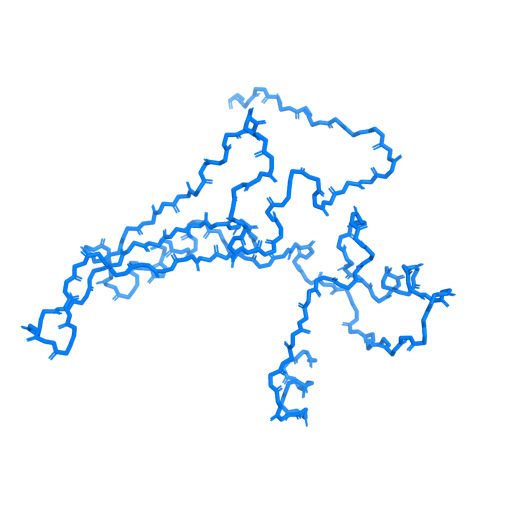 819 N N . ARG A 1 111 ? 5.202 4.835 15.482 1.00 69.88 111 ARG A N 1
ATOM 820 C CA . ARG A 1 111 ? 6.426 5.632 15.575 1.00 69.88 111 ARG A CA 1
ATOM 821 C C . ARG A 1 111 ? 7.584 4.652 15.616 1.00 69.88 111 ARG A C 1
ATOM 823 O O . ARG A 1 111 ? 7.785 3.992 16.630 1.00 69.88 111 ARG A O 1
ATOM 830 N N . ARG A 1 112 ? 8.315 4.525 14.510 1.00 63.00 112 ARG A N 1
ATOM 831 C CA . ARG A 1 112 ? 9.559 3.759 14.530 1.00 63.00 112 ARG A CA 1
ATOM 832 C C . ARG A 1 112 ? 10.661 4.604 15.140 1.00 63.00 112 ARG A C 1
ATOM 834 O O . ARG A 1 112 ? 10.915 5.725 14.707 1.00 63.00 112 ARG A O 1
ATOM 841 N N . ASP A 1 113 ? 11.277 4.042 16.166 1.00 58.09 113 ASP A N 1
ATOM 842 C CA . ASP A 1 113 ? 12.508 4.557 16.726 1.00 58.09 113 ASP A CA 1
ATOM 843 C C . ASP A 1 113 ? 13.653 4.173 15.782 1.00 58.09 113 ASP A C 1
ATOM 845 O O . ASP A 1 113 ? 14.015 3.003 15.664 1.00 58.09 113 ASP A O 1
ATOM 849 N N . HIS A 1 114 ? 14.190 5.164 15.072 1.00 58.56 114 HIS A N 1
ATOM 850 C CA . HIS A 1 114 ? 15.280 4.981 14.112 1.00 58.56 114 HIS A CA 1
ATOM 851 C C . HIS A 1 114 ? 16.622 4.606 14.775 1.00 58.56 114 HIS A C 1
ATOM 853 O O . HIS A 1 114 ? 17.611 4.435 14.067 1.00 58.56 114 HIS A O 1
ATOM 859 N N . SER A 1 115 ? 16.672 4.488 16.109 1.00 54.22 115 SER A N 1
ATOM 860 C CA . SER A 1 115 ? 17.860 4.072 16.864 1.00 54.22 115 SER A CA 1
ATOM 861 C C . SER A 1 115 ? 17.983 2.556 17.089 1.00 54.22 115 SER A C 1
ATOM 863 O O . SER A 1 115 ? 19.045 2.100 17.514 1.00 54.22 115 SER A O 1
ATOM 865 N N . LYS A 1 116 ? 16.945 1.754 16.794 1.00 51.62 116 LYS A N 1
ATOM 866 C CA . LYS A 1 116 ? 16.968 0.292 16.997 1.00 51.62 116 LYS A CA 1
ATOM 867 C C . LYS A 1 116 ? 17.369 -0.490 15.729 1.00 51.62 116 LYS A C 1
ATOM 869 O O . LYS A 1 116 ? 16.959 -0.107 14.633 1.00 51.62 116 LYS A O 1
ATOM 874 N N . PRO A 1 117 ? 18.137 -1.594 15.855 1.00 51.00 117 PRO A N 1
ATOM 875 C CA . PRO A 1 117 ? 18.542 -2.431 14.721 1.00 51.00 117 PRO A CA 1
ATOM 876 C C . PRO A 1 117 ? 17.351 -3.144 14.047 1.00 51.00 117 PRO A C 1
ATOM 878 O O . PRO A 1 117 ? 16.416 -3.574 14.719 1.00 51.00 117 PRO A O 1
ATOM 881 N N . GLU A 1 118 ? 17.412 -3.304 12.717 1.00 54.97 118 GLU A N 1
ATOM 882 C CA . GLU A 1 118 ? 16.367 -3.860 11.826 1.00 54.97 118 GLU A CA 1
ATOM 883 C C . GLU A 1 118 ? 16.127 -5.377 11.992 1.00 54.97 118 GLU A C 1
ATOM 885 O O . GLU A 1 118 ? 16.266 -6.150 11.048 1.00 54.97 118 GLU A O 1
ATOM 890 N N . THR A 1 119 ? 15.793 -5.840 13.195 1.00 50.91 119 THR A N 1
ATOM 891 C CA . THR A 1 119 ? 15.582 -7.280 13.462 1.00 50.91 119 THR A CA 1
ATOM 892 C C . THR A 1 119 ? 14.214 -7.632 14.040 1.00 50.91 119 THR A C 1
ATOM 894 O O . THR A 1 119 ? 13.937 -8.807 14.256 1.00 50.91 119 THR A O 1
ATOM 897 N N . GLU A 1 120 ? 13.311 -6.668 14.225 1.00 51.72 120 GLU A N 1
ATOM 898 C CA . GLU A 1 120 ? 11.985 -6.940 14.793 1.00 51.72 120 GLU A CA 1
ATOM 899 C C . GLU A 1 120 ? 10.882 -6.916 13.721 1.00 51.72 120 GLU A C 1
ATOM 901 O O . GLU A 1 120 ? 10.585 -5.873 13.146 1.00 51.72 120 GLU A O 1
ATOM 906 N N . ASN A 1 121 ? 10.307 -8.103 13.468 1.00 56.53 121 ASN A N 1
ATOM 907 C CA . ASN A 1 121 ? 9.019 -8.398 12.817 1.00 56.53 121 ASN A CA 1
ATOM 908 C C . ASN A 1 121 ? 8.481 -7.336 11.842 1.00 56.53 121 ASN A C 1
ATOM 910 O O . ASN A 1 121 ? 7.675 -6.477 12.202 1.00 56.53 121 ASN A O 1
ATOM 914 N N . LEU A 1 122 ? 8.864 -7.460 10.569 1.00 65.31 122 LEU A N 1
ATOM 915 C CA . LEU A 1 122 ? 8.265 -6.686 9.484 1.00 65.31 122 LEU A CA 1
ATOM 916 C C . LEU A 1 122 ? 6.887 -7.277 9.149 1.00 65.31 122 LEU A C 1
ATOM 918 O O . LEU A 1 122 ? 6.785 -8.349 8.559 1.00 65.31 122 LEU A O 1
ATOM 922 N N . GLU A 1 123 ? 5.826 -6.574 9.535 1.00 77.75 123 GLU A N 1
ATOM 923 C CA . GLU A 1 123 ? 4.434 -6.957 9.270 1.00 77.75 123 GLU A CA 1
ATOM 924 C C . GLU A 1 123 ? 3.952 -6.511 7.875 1.00 77.75 123 GLU A C 1
ATOM 926 O O . GLU A 1 123 ? 2.929 -6.990 7.389 1.00 77.75 123 GLU A O 1
ATOM 931 N N . ALA A 1 124 ? 4.668 -5.590 7.214 1.00 78.00 124 ALA A N 1
ATOM 932 C CA . ALA A 1 124 ? 4.311 -5.079 5.889 1.00 78.00 124 ALA A CA 1
ATOM 933 C C . ALA A 1 124 ? 5.531 -4.693 5.022 1.00 78.00 124 ALA A C 1
ATOM 935 O O . ALA A 1 124 ? 6.607 -4.393 5.545 1.00 78.00 124 ALA A O 1
ATOM 936 N N . PRO A 1 125 ? 5.375 -4.615 3.683 1.00 75.62 125 PRO A N 1
ATOM 937 C CA . PRO A 1 125 ? 6.381 -4.021 2.797 1.00 75.62 125 PRO A CA 1
ATOM 938 C C . PRO A 1 125 ? 6.642 -2.545 3.138 1.00 75.62 125 PRO A C 1
ATOM 940 O O . PRO A 1 125 ? 5.808 -1.884 3.750 1.00 75.62 125 PRO A O 1
ATOM 943 N N . GLY A 1 126 ? 7.771 -1.976 2.712 1.00 69.25 126 GLY A N 1
ATOM 944 C CA . GLY A 1 126 ? 8.143 -0.590 3.039 1.00 69.25 126 GLY A CA 1
ATOM 945 C C . GLY A 1 126 ? 8.683 -0.384 4.462 1.00 69.25 126 GLY A C 1
ATOM 946 O O . GLY A 1 126 ? 8.832 0.756 4.902 1.00 69.25 126 GLY A O 1
ATOM 947 N N . GLN A 1 127 ? 8.940 -1.458 5.219 1.00 71.50 127 GLN A N 1
ATOM 948 C CA . GLN A 1 127 ? 9.351 -1.371 6.624 1.00 71.50 127 GLN A CA 1
ATOM 949 C C . GLN A 1 127 ? 10.865 -1.491 6.883 1.00 71.50 127 GLN A C 1
ATOM 951 O O . GLN A 1 127 ? 11.293 -1.417 8.030 1.00 71.50 127 GLN A O 1
ATOM 956 N N . PHE A 1 128 ? 11.687 -1.545 5.838 1.00 63.59 128 PHE A N 1
ATOM 957 C CA . PHE A 1 128 ? 13.142 -1.388 5.977 1.00 63.59 128 PHE A CA 1
ATOM 958 C C . PHE A 1 128 ? 13.522 0.099 6.142 1.00 63.59 128 PHE A C 1
ATOM 960 O O . PHE A 1 128 ? 12.858 0.981 5.599 1.00 63.59 128 PHE A O 1
ATOM 967 N N . LEU A 1 129 ? 14.590 0.374 6.889 1.00 57.66 129 LEU A N 1
ATOM 968 C CA . LEU A 1 129 ? 15.263 1.663 7.078 1.00 57.66 129 LEU A CA 1
ATOM 969 C C . LEU A 1 129 ? 15.807 2.199 5.745 1.00 57.66 129 LEU A C 1
ATOM 971 O O . LEU A 1 129 ? 15.775 3.403 5.502 1.00 57.66 129 LEU A O 1
ATOM 975 N N . ARG A 1 130 ? 16.253 1.297 4.860 1.00 57.81 130 ARG A N 1
ATOM 976 C CA . ARG A 1 130 ? 16.593 1.580 3.458 1.00 57.81 130 ARG A CA 1
ATOM 977 C C . ARG A 1 130 ? 15.700 0.762 2.534 1.00 57.81 130 ARG A C 1
ATOM 979 O O . ARG A 1 130 ? 16.082 -0.307 2.076 1.00 57.81 130 ARG A O 1
ATOM 986 N N . HIS A 1 131 ? 14.487 1.251 2.298 1.00 58.53 131 HIS A N 1
ATOM 987 C CA . HIS A 1 131 ? 13.560 0.609 1.360 1.00 58.53 131 HIS A CA 1
ATOM 988 C C . HIS A 1 131 ? 13.624 1.228 -0.042 1.00 58.53 131 HIS A C 1
ATOM 990 O O . HIS A 1 131 ? 13.510 0.512 -1.029 1.00 58.53 131 HIS A O 1
ATOM 996 N N . TYR A 1 132 ? 13.855 2.544 -0.108 1.00 63.50 132 TYR A N 1
ATOM 997 C CA . TYR A 1 132 ? 13.968 3.323 -1.339 1.00 63.50 132 TYR A CA 1
ATOM 998 C C . TYR A 1 132 ? 15.115 4.315 -1.157 1.00 63.50 132 TYR A C 1
ATOM 1000 O O . TYR A 1 132 ? 14.961 5.314 -0.453 1.00 63.50 132 TYR A O 1
ATOM 1008 N N . SER A 1 133 ? 16.286 4.017 -1.715 1.00 68.88 133 SER A N 1
ATOM 1009 C CA . SER A 1 133 ? 17.448 4.899 -1.605 1.00 68.88 133 SER A CA 1
ATOM 1010 C C . SER A 1 133 ? 18.125 4.985 -2.961 1.00 68.88 133 SER A C 1
ATOM 1012 O 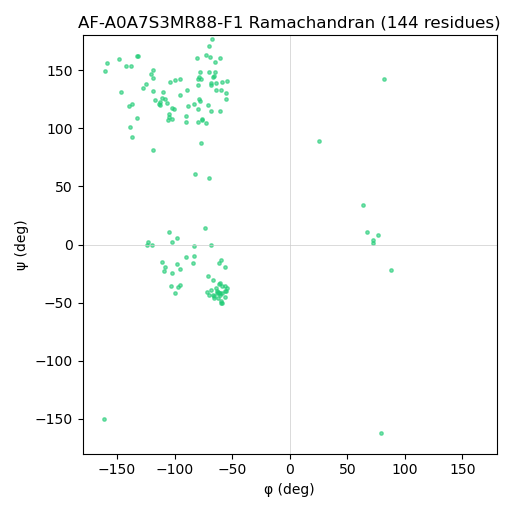O . SER A 1 133 ? 18.545 3.952 -3.473 1.00 68.88 133 SER A O 1
ATOM 1014 N N . PRO A 1 134 ? 18.261 6.180 -3.553 1.00 71.44 134 PRO A N 1
ATOM 1015 C CA . PRO A 1 134 ? 19.090 6.312 -4.737 1.00 71.44 134 PRO A CA 1
ATOM 1016 C C . PRO A 1 134 ? 20.553 6.019 -4.369 1.00 71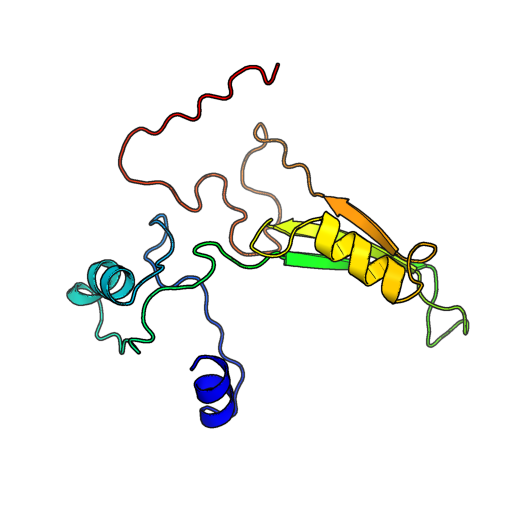.44 134 PRO A C 1
ATOM 1018 O O . PRO A 1 134 ? 20.962 6.209 -3.220 1.00 71.44 134 PRO A O 1
ATOM 1021 N N . ASP A 1 135 ? 21.358 5.633 -5.356 1.00 76.38 135 ASP A N 1
ATOM 1022 C CA . ASP A 1 135 ? 22.793 5.342 -5.181 1.00 76.38 135 ASP A CA 1
ATOM 1023 C C . ASP A 1 135 ? 23.657 6.604 -4.978 1.00 76.38 135 ASP A C 1
ATOM 1025 O O . ASP A 1 135 ? 24.882 6.572 -5.086 1.00 76.38 135 ASP A O 1
ATOM 1029 N N . ILE A 1 136 ? 23.021 7.742 -4.687 1.00 80.56 136 ILE A N 1
ATOM 1030 C CA . ILE A 1 136 ? 23.664 9.032 -4.451 1.00 80.56 136 ILE A CA 1
ATOM 1031 C C . ILE A 1 136 ? 23.339 9.547 -3.050 1.00 80.56 136 ILE A C 1
ATOM 1033 O O . ILE A 1 136 ? 22.237 9.355 -2.524 1.00 80.56 136 ILE A O 1
ATOM 1037 N N . SER A 1 137 ? 24.294 10.261 -2.453 1.00 83.38 137 SER A N 1
ATOM 1038 C CA . SER A 1 137 ? 24.094 10.930 -1.168 1.00 83.38 137 SER A CA 1
ATOM 1039 C C . SER A 1 137 ? 22.895 11.869 -1.230 1.00 83.38 137 SER A C 1
ATOM 1041 O O . SER A 1 137 ? 22.823 12.755 -2.080 1.00 83.38 137 SER A O 1
ATOM 1043 N N . SER A 1 138 ? 21.964 11.671 -0.302 1.00 81.56 138 SER A N 1
ATOM 1044 C CA . SER A 1 138 ? 20.709 12.411 -0.225 1.00 81.56 138 SER A CA 1
ATOM 1045 C C . SER A 1 138 ? 20.567 13.037 1.159 1.00 81.56 138 SER A C 1
ATOM 1047 O O . SER A 1 138 ? 20.857 12.394 2.167 1.00 81.56 138 SER A O 1
ATOM 1049 N N . TYR A 1 139 ? 20.109 14.287 1.212 1.00 85.06 139 TYR A N 1
ATOM 1050 C CA . TYR A 1 139 ? 19.943 15.047 2.451 1.00 85.06 139 TYR A CA 1
ATOM 1051 C C . TYR A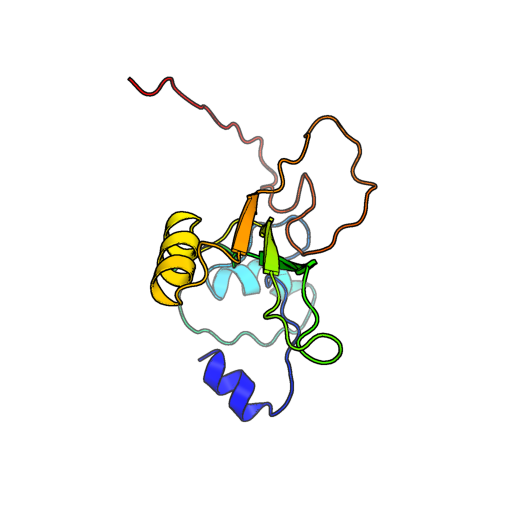 1 139 ? 18.520 15.601 2.522 1.00 85.06 139 TYR A C 1
ATOM 1053 O O . TYR A 1 139 ? 18.021 16.152 1.543 1.00 85.06 139 TYR A O 1
ATOM 1061 N N . LEU A 1 140 ? 17.872 15.479 3.684 1.00 84.81 140 LEU A N 1
ATOM 1062 C CA . LEU A 1 140 ? 16.586 16.119 3.957 1.00 84.81 140 LEU A CA 1
ATOM 1063 C C . LEU A 1 140 ? 16.813 17.318 4.876 1.00 84.81 140 LEU A C 1
ATOM 1065 O O . LEU A 1 140 ? 17.105 17.149 6.058 1.00 84.81 140 LEU A O 1
ATOM 1069 N N . TYR A 1 141 ? 16.642 18.525 4.344 1.00 87.62 141 TYR A N 1
ATOM 1070 C CA . TYR A 1 141 ? 16.595 19.735 5.156 1.00 87.62 141 TYR A CA 1
ATOM 1071 C C . TYR A 1 141 ? 15.154 19.988 5.604 1.00 87.62 141 TYR A C 1
ATOM 1073 O O . TYR A 1 141 ? 14.262 20.157 4.774 1.00 87.62 141 TYR A O 1
ATOM 1081 N N . ARG A 1 142 ? 14.915 20.006 6.918 1.00 82.00 142 ARG A N 1
ATOM 1082 C CA . ARG A 1 142 ? 13.661 20.508 7.491 1.00 82.00 142 ARG A CA 1
ATOM 1083 C C . ARG A 1 142 ? 13.921 21.906 8.036 1.00 82.00 142 ARG A C 1
ATOM 1085 O O . ARG A 1 142 ? 14.622 22.039 9.034 1.00 82.00 142 ARG A O 1
ATOM 1092 N N . GLY A 1 143 ? 13.393 22.920 7.357 1.00 81.88 143 GLY A N 1
ATOM 1093 C CA . GLY A 1 143 ? 13.398 24.291 7.866 1.00 81.88 143 GLY A CA 1
ATOM 1094 C C . GLY A 1 143 ? 12.410 24.467 9.020 1.00 81.88 143 GLY A C 1
ATOM 1095 O O . GLY A 1 143 ? 11.510 23.645 9.206 1.00 81.88 143 GLY A O 1
ATOM 1096 N N . GLU A 1 144 ? 12.570 25.549 9.778 1.00 75.75 144 GLU A N 1
ATOM 1097 C CA . GLU A 1 144 ? 11.558 25.982 10.739 1.00 75.75 144 GLU A CA 1
ATOM 1098 C C . GLU A 1 144 ? 10.352 26.537 9.970 1.00 75.75 144 GLU A C 1
ATOM 1100 O O . GLU A 1 144 ? 10.475 27.475 9.182 1.00 75.75 144 GLU A O 1
ATOM 1105 N N . THR A 1 145 ? 9.183 25.928 10.156 1.00 63.53 145 THR A N 1
ATOM 1106 C CA . THR A 1 145 ? 7.906 26.534 9.758 1.00 63.53 145 THR A CA 1
ATOM 1107 C C . THR A 1 145 ? 7.657 27.740 10.660 1.00 63.53 145 THR A C 1
ATOM 1109 O O . THR A 1 145 ? 7.515 27.550 11.869 1.00 63.53 145 THR A O 1
ATOM 1112 N N . GLN A 1 146 ? 7.649 28.945 10.078 1.00 40.84 146 GLN A N 1
ATOM 1113 C CA . GLN A 1 146 ? 7.150 30.163 10.731 1.00 40.84 146 GLN A CA 1
ATOM 1114 C C . GLN A 1 146 ? 5.654 30.057 11.031 1.00 40.84 146 GLN A C 1
ATOM 1116 O O . GLN A 1 146 ? 4.939 29.426 10.216 1.00 40.84 146 GLN A O 1
#

Sequence (146 aa):
MALDLLRTAGVPIAAPSANKFGHVSPTKAEHVYKDFHKDTDVLIIDGGECSFGIESTVLKIEVVQGDAGATGEPPCFKLLIIRKGGVSLPNLQQVIAELGLSERASIEQLRRDHSKPETENLEAPGQFLRHYSPDISSY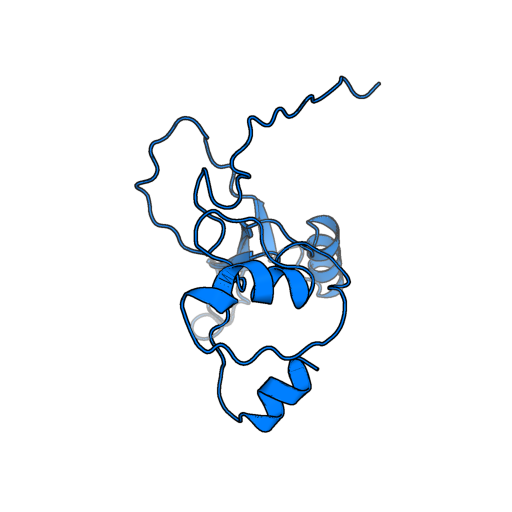LYRGETQ

Mean predicted aligned error: 7.64 Å

Solvent-accessible surface area (backbone atoms only — not comparable to full-atom values): 9595 Å² total; per-residue (Å²): 105,73,68,55,50,43,64,71,66,71,50,92,78,92,75,77,72,64,43,54,90,40,42,59,71,50,43,36,51,66,48,31,45,71,64,37,70,88,81,50,96,73,90,78,82,76,79,60,68,52,92,79,72,62,58,71,47,38,73,48,82,42,82,78,42,58,37,74,82,82,72,72,37,75,60,24,36,40,35,34,37,75,35,86,35,77,61,49,71,68,58,53,53,50,54,36,51,76,69,72,30,62,95,35,45,48,80,47,69,69,78,79,69,88,85,61,79,99,76,75,82,78,89,56,84,82,66,54,97,73,45,62,48,70,102,58,96,80,83,86,85,82,75,86,83,130

Radius of gyration: 19.62 Å; Cα contacts (8 Å, |Δi|>4): 161; chains: 1; bounding box: 48×45×44 Å

InterPro domains:
  IPR006070 Threonylcarbamoyl-AMP synthase-like domain [PF01300] (2-62)
  IPR006070 Threonylcarbamoyl-AMP synthase-like domain [PS51163] (1-87)
  IPR017945 DHBP synthase RibB-like alpha/beta domain superfamily [SSF55821] (2-96)
  IPR050156 Threonylcarbamoyl-AMP synthase, SUA5 [PTHR17490] (2-95)